Protein AF-A0A821LHI2-F1 (afdb_monomer)

Nearest PDB structures (foldseek):
  6ffy-assembly1_A-2  TM=6.795E-01  e=5.274E+00  Mus musculus
  1r8o-assembly1_B  TM=4.343E-01  e=2.800E+00  Copaifera langsdorffii
  4ux5-assembly1_B  TM=4.586E-01  e=7.239E+00  Pyricularia oryzae

Solvent-accessible surface area (backbone atoms only — not comparable to full-atom values): 8527 Å² total; per-residue (Å²): 130,84,76,78,74,56,63,66,61,50,52,55,49,55,51,34,60,50,36,59,74,39,23,75,84,64,43,34,79,63,57,70,77,48,78,80,67,49,30,38,84,44,80,46,76,60,86,93,46,80,45,42,31,39,37,34,63,60,71,50,75,39,69,37,52,76,53,98,91,41,74,42,58,65,57,52,53,51,43,59,76,35,94,79,33,52,49,52,62,71,48,28,65,77,76,81,75,71,90,85,70,91,73,82,77,75,87,74,81,83,80,89,85,84,90,85,90,84,89,82,89,82,90,81,88,80,86,87,130

Structure (mmCIF, N/CA/C/O backbone):
data_AF-A0A821LHI2-F1
#
_entry.id   AF-A0A821LHI2-F1
#
loop_
_atom_site.group_PDB
_atom_site.id
_atom_site.type_symbol
_atom_site.label_atom_id
_atom_site.label_alt_id
_atom_site.label_comp_id
_atom_site.label_asym_id
_atom_site.label_entity_id
_atom_site.label_seq_id
_atom_site.pdbx_PDB_ins_code
_atom_site.Cartn_x
_atom_site.Cartn_y
_atom_site.Cartn_z
_atom_site.occupancy
_atom_site.B_iso_or_equiv
_atom_site.auth_seq_id
_atom_site.auth_comp_id
_atom_site.auth_asym_id
_atom_site.auth_atom_id
_atom_site.pdbx_PDB_model_num
ATOM 1 N N . VAL A 1 1 ? 26.718 -10.146 -12.045 1.00 38.50 1 VAL A N 1
ATOM 2 C CA . VAL A 1 1 ? 25.308 -10.538 -12.254 1.00 38.50 1 VAL A CA 1
ATOM 3 C C . VAL A 1 1 ? 24.474 -9.554 -11.458 1.00 38.50 1 VAL A C 1
ATOM 5 O O . VAL A 1 1 ? 24.545 -9.586 -10.238 1.00 38.50 1 VAL A O 1
ATOM 8 N N . MET A 1 2 ? 23.858 -8.563 -12.112 1.00 36.69 2 MET A N 1
ATOM 9 C CA . MET A 1 2 ? 22.946 -7.661 -11.402 1.00 36.69 2 MET A CA 1
ATOM 10 C C . MET A 1 2 ? 21.748 -8.506 -10.978 1.00 36.69 2 MET A C 1
ATOM 12 O O . MET A 1 2 ? 21.103 -9.089 -11.842 1.00 36.69 2 MET A O 1
ATOM 16 N N . ASN A 1 3 ? 21.499 -8.621 -9.673 1.00 44.19 3 ASN A N 1
ATOM 17 C CA . ASN A 1 3 ? 20.237 -9.161 -9.184 1.00 44.19 3 ASN A CA 1
ATOM 18 C C . ASN A 1 3 ? 19.130 -8.291 -9.778 1.00 44.19 3 ASN A C 1
ATOM 20 O O . ASN A 1 3 ? 19.029 -7.115 -9.421 1.00 44.19 3 ASN A O 1
ATOM 24 N N . GLU A 1 4 ? 18.326 -8.849 -10.680 1.00 58.28 4 GLU A N 1
ATOM 25 C CA . GLU A 1 4 ? 17.016 -8.282 -10.968 1.00 58.28 4 GLU A CA 1
ATOM 26 C C . GLU A 1 4 ? 16.295 -8.188 -9.626 1.00 58.28 4 GLU A C 1
ATOM 28 O O . GLU A 1 4 ? 16.042 -9.191 -8.955 1.00 58.28 4 GLU A O 1
ATOM 33 N N . ILE A 1 5 ? 16.069 -6.961 -9.160 1.00 65.38 5 ILE A N 1
ATOM 34 C CA . ILE A 1 5 ? 15.273 -6.744 -7.963 1.00 65.38 5 ILE A CA 1
ATOM 35 C C . ILE A 1 5 ? 13.873 -7.199 -8.349 1.00 65.38 5 ILE A C 1
ATOM 37 O O . ILE A 1 5 ? 13.217 -6.532 -9.145 1.00 65.38 5 ILE A O 1
ATOM 41 N N . ASN A 1 6 ? 13.419 -8.322 -7.790 1.00 86.44 6 ASN A N 1
ATOM 42 C CA . ASN A 1 6 ? 12.023 -8.708 -7.894 1.00 86.44 6 ASN A CA 1
ATOM 43 C C . ASN A 1 6 ? 11.191 -7.598 -7.235 1.00 86.44 6 ASN A C 1
ATOM 45 O O . ASN A 1 6 ? 11.130 -7.483 -6.008 1.00 86.44 6 ASN A O 1
ATOM 49 N N . HIS A 1 7 ? 10.629 -6.711 -8.060 1.00 86.38 7 HIS A N 1
ATOM 50 C CA . HIS A 1 7 ? 9.921 -5.521 -7.602 1.00 86.38 7 HIS A CA 1
ATOM 51 C C . HIS A 1 7 ? 8.732 -5.882 -6.712 1.00 86.38 7 HIS A C 1
ATOM 53 O O . HIS A 1 7 ? 8.410 -5.129 -5.794 1.00 86.38 7 HIS A O 1
ATOM 59 N N . HIS A 1 8 ? 8.112 -7.036 -6.958 1.00 90.12 8 HIS A N 1
ATOM 60 C CA . HIS A 1 8 ? 7.008 -7.551 -6.158 1.00 90.12 8 HIS A CA 1
ATOM 61 C C . HIS A 1 8 ? 7.463 -7.863 -4.724 1.00 90.12 8 HIS A C 1
ATOM 63 O O . HIS A 1 8 ? 6.966 -7.241 -3.782 1.00 90.12 8 HIS A O 1
ATOM 69 N N . ASP A 1 9 ? 8.503 -8.689 -4.568 1.00 90.06 9 ASP A N 1
ATOM 70 C CA . ASP A 1 9 ? 9.087 -9.030 -3.260 1.00 90.06 9 ASP A CA 1
ATOM 71 C C . ASP A 1 9 ? 9.605 -7.794 -2.521 1.00 90.06 9 ASP A C 1
ATOM 73 O O . ASP A 1 9 ? 9.424 -7.652 -1.309 1.00 90.06 9 ASP A O 1
ATOM 77 N N . PHE A 1 10 ? 10.238 -6.871 -3.252 1.00 89.81 10 PHE A N 1
ATOM 78 C CA . PHE A 1 10 ? 10.710 -5.611 -2.688 1.00 89.81 10 PHE A CA 1
ATOM 79 C C . PHE A 1 10 ? 9.555 -4.812 -2.075 1.00 89.81 10 PHE A C 1
ATOM 81 O O . PHE A 1 10 ? 9.657 -4.377 -0.929 1.00 89.81 10 PHE A O 1
ATOM 88 N N . ILE A 1 11 ? 8.446 -4.655 -2.807 1.00 91.56 11 ILE A N 1
ATOM 89 C CA . ILE A 1 11 ? 7.269 -3.935 -2.318 1.00 91.56 11 ILE A CA 1
ATOM 90 C C . ILE A 1 11 ? 6.704 -4.622 -1.070 1.00 91.56 11 ILE A C 1
ATOM 92 O O . ILE A 1 11 ? 6.498 -3.945 -0.064 1.00 91.56 11 ILE A O 1
ATOM 96 N N . ILE A 1 12 ? 6.495 -5.944 -1.097 1.00 92.19 12 ILE A N 1
ATOM 97 C CA . ILE A 1 12 ? 5.940 -6.691 0.046 1.00 92.19 12 ILE A CA 1
ATOM 98 C C . ILE A 1 12 ? 6.817 -6.536 1.285 1.00 92.19 12 ILE A C 1
ATOM 100 O O . ILE A 1 12 ? 6.312 -6.228 2.370 1.00 92.19 12 ILE A O 1
ATOM 104 N N . ARG A 1 13 ? 8.130 -6.731 1.132 1.00 92.19 13 ARG A N 1
ATOM 105 C CA . ARG A 1 13 ? 9.077 -6.632 2.240 1.00 92.19 13 ARG A CA 1
ATOM 106 C C . ARG A 1 13 ? 9.068 -5.229 2.835 1.00 92.19 13 ARG A C 1
ATOM 108 O O . ARG A 1 13 ? 8.887 -5.077 4.037 1.00 92.19 13 ARG A O 1
ATOM 115 N N . THR A 1 14 ? 9.200 -4.198 2.003 1.00 91.81 14 THR A N 1
ATOM 116 C CA . THR A 1 14 ? 9.262 -2.813 2.485 1.00 91.81 14 THR A CA 1
ATOM 117 C C . THR A 1 14 ? 7.940 -2.356 3.116 1.00 91.81 14 THR A C 1
ATOM 119 O O . THR A 1 14 ? 7.967 -1.606 4.091 1.00 91.81 14 THR A O 1
ATOM 122 N N . LEU A 1 15 ? 6.788 -2.836 2.629 1.00 91.75 15 LEU A N 1
ATOM 123 C CA . LEU A 1 15 ? 5.491 -2.592 3.269 1.00 91.75 15 LEU A CA 1
ATOM 124 C C . LEU A 1 15 ? 5.427 -3.187 4.677 1.00 91.75 15 LEU A C 1
ATOM 126 O O . LEU A 1 15 ? 5.042 -2.484 5.611 1.00 91.75 15 LEU A O 1
ATOM 130 N N . ASN A 1 16 ? 5.801 -4.459 4.833 1.00 91.00 16 ASN A N 1
ATOM 131 C CA . ASN A 1 16 ? 5.740 -5.139 6.125 1.00 91.00 16 ASN A CA 1
ATOM 132 C C . ASN A 1 16 ? 6.765 -4.575 7.116 1.00 91.00 16 ASN A C 1
ATOM 134 O O . ASN A 1 16 ? 6.390 -4.264 8.241 1.00 91.00 16 ASN A O 1
ATOM 138 N N . GLU A 1 17 ? 8.001 -4.299 6.687 1.00 92.44 17 GLU A N 1
ATOM 139 C CA . GLU A 1 17 ? 9.005 -3.617 7.521 1.00 92.44 17 GLU A CA 1
ATOM 140 C C . GLU A 1 17 ? 8.515 -2.252 8.023 1.00 92.44 17 GLU A C 1
ATOM 142 O O . GLU A 1 17 ? 8.790 -1.844 9.154 1.00 92.44 17 GLU A O 1
ATOM 147 N N . TRP A 1 18 ? 7.811 -1.498 7.173 1.00 91.62 18 TRP A N 1
ATOM 148 C CA . TRP A 1 18 ? 7.223 -0.231 7.584 1.00 91.62 18 TRP A CA 1
ATOM 149 C C . TRP A 1 18 ? 6.091 -0.448 8.588 1.00 91.62 18 TRP A C 1
ATOM 151 O O . TRP A 1 18 ? 6.003 0.273 9.582 1.00 91.62 18 TRP A O 1
ATOM 161 N N . PHE A 1 19 ? 5.239 -1.440 8.347 1.00 88.38 19 PHE A N 1
ATOM 162 C CA . PHE A 1 19 ? 4.081 -1.724 9.180 1.00 88.38 19 PHE A CA 1
ATOM 163 C C . PHE A 1 19 ? 4.476 -2.220 10.578 1.00 88.38 19 PHE A C 1
ATOM 165 O O . PHE A 1 19 ? 3.968 -1.693 11.566 1.00 88.38 19 PHE A O 1
ATOM 172 N N . GLU A 1 20 ? 5.469 -3.103 10.686 1.00 89.69 20 GLU A N 1
ATOM 173 C CA . GLU A 1 20 ? 6.057 -3.551 11.958 1.00 89.69 20 GLU A CA 1
ATOM 174 C C . GLU A 1 20 ? 6.627 -2.400 12.797 1.00 89.69 20 GLU A C 1
ATOM 176 O O . GLU A 1 20 ? 6.612 -2.450 14.024 1.00 89.69 20 GLU A O 1
ATOM 181 N N . LYS A 1 21 ? 7.100 -1.327 12.157 1.00 90.50 21 LYS A N 1
ATOM 182 C CA . LYS A 1 21 ? 7.606 -0.138 12.862 1.00 90.50 21 LYS A CA 1
ATOM 183 C C . LYS A 1 21 ? 6.500 0.808 13.327 1.00 90.50 21 LYS A C 1
ATOM 185 O O . LYS A 1 21 ? 6.734 1.596 14.234 1.00 90.50 21 LYS A O 1
ATOM 190 N N . HIS A 1 22 ? 5.316 0.754 12.714 1.00 88.81 22 HIS A N 1
ATOM 191 C CA . HIS A 1 22 ? 4.254 1.748 12.918 1.00 88.81 22 HIS A CA 1
ATOM 192 C C . HIS A 1 22 ? 2.925 1.159 13.421 1.00 88.81 22 HIS A C 1
ATOM 194 O O . HIS A 1 22 ? 1.980 1.917 13.632 1.00 88.81 22 HIS A O 1
ATOM 200 N N . TYR A 1 23 ? 2.802 -0.157 13.635 1.00 86.00 23 TYR A N 1
ATOM 201 C CA . TYR A 1 23 ? 1.531 -0.783 14.041 1.00 86.00 23 TYR A CA 1
ATOM 202 C C . TYR A 1 23 ? 0.968 -0.213 15.354 1.00 86.00 23 TYR A C 1
ATOM 204 O O . TYR A 1 23 ? -0.246 -0.032 15.465 1.00 86.00 23 TYR A O 1
ATOM 212 N N . MET A 1 24 ? 1.843 0.146 16.302 1.00 85.44 24 MET A N 1
ATOM 213 C CA . MET A 1 24 ? 1.471 0.805 17.559 1.00 85.44 24 MET A CA 1
ATOM 214 C C . MET A 1 24 ? 0.887 2.203 17.316 1.00 85.44 24 MET A C 1
ATOM 216 O O . MET A 1 24 ? -0.187 2.517 17.820 1.00 85.44 24 MET A O 1
ATOM 220 N N . GLU A 1 25 ? 1.535 3.024 16.481 1.00 86.81 25 GLU A N 1
ATOM 221 C CA . GLU A 1 25 ? 1.031 4.358 16.108 1.00 86.81 25 GLU A CA 1
ATOM 222 C C . GLU A 1 25 ? -0.309 4.282 15.366 1.00 86.81 25 GLU A C 1
ATOM 224 O O . GLU A 1 25 ? -1.163 5.162 15.481 1.00 86.81 25 GLU A O 1
ATOM 229 N N . LEU A 1 26 ? -0.497 3.219 14.585 1.00 82.94 26 LEU A N 1
ATOM 230 C CA . LEU A 1 26 ? -1.729 2.967 13.850 1.00 82.94 26 LEU A CA 1
ATOM 231 C C . LEU A 1 26 ? -2.827 2.333 14.724 1.00 82.94 26 LEU A C 1
ATOM 233 O O . LEU A 1 26 ? -3.978 2.283 14.280 1.00 82.94 26 LEU A O 1
ATOM 237 N N . ASN A 1 27 ? -2.499 1.915 15.953 1.00 83.94 27 ASN A N 1
ATOM 238 C CA . ASN A 1 27 ? -3.355 1.192 16.897 1.00 83.94 27 ASN A CA 1
ATOM 239 C C . ASN A 1 27 ? -3.981 -0.077 16.288 1.00 83.94 27 ASN A C 1
ATOM 241 O O . ASN A 1 27 ? -5.200 -0.257 16.319 1.00 83.94 27 ASN A O 1
ATOM 245 N N . ILE A 1 28 ? -3.159 -0.924 15.665 1.00 82.88 28 ILE A N 1
ATOM 246 C CA . ILE A 1 28 ? -3.586 -2.144 14.965 1.00 82.88 28 ILE A CA 1
ATOM 247 C C . ILE A 1 28 ? -3.136 -3.390 15.740 1.00 82.88 28 ILE A C 1
ATOM 249 O O . ILE A 1 28 ? -2.034 -3.423 16.276 1.00 82.88 28 ILE A O 1
ATOM 253 N N . ARG A 1 29 ? -3.983 -4.431 15.770 1.00 76.50 29 ARG A N 1
ATOM 254 C CA . ARG A 1 29 ? -3.702 -5.720 16.441 1.00 76.50 29 ARG A CA 1
ATOM 255 C C . ARG A 1 29 ? -2.630 -6.565 15.749 1.00 76.50 29 ARG A C 1
ATOM 257 O O . ARG A 1 29 ? -1.847 -7.218 16.426 1.00 76.50 29 ARG A O 1
ATOM 264 N N . ASN A 1 30 ? -2.617 -6.571 14.418 1.00 75.56 30 ASN A N 1
ATOM 265 C CA . ASN A 1 30 ? -1.728 -7.422 13.627 1.00 75.56 30 ASN A CA 1
ATOM 266 C C . ASN A 1 30 ? -0.545 -6.612 13.099 1.00 75.56 30 ASN A C 1
ATOM 268 O O . ASN A 1 30 ? -0.724 -5.504 12.603 1.00 75.56 30 ASN A O 1
ATOM 272 N N . THR A 1 31 ? 0.647 -7.196 13.154 1.00 75.81 31 THR A N 1
ATOM 273 C CA . THR A 1 31 ? 1.899 -6.564 12.714 1.00 75.81 31 THR A CA 1
ATOM 274 C C . THR A 1 31 ? 2.221 -6.808 11.243 1.00 75.81 31 THR A C 1
ATOM 276 O O . THR A 1 31 ? 3.222 -6.291 10.758 1.00 75.81 31 THR A O 1
ATOM 279 N N . SER A 1 32 ? 1.382 -7.558 10.523 1.00 83.50 32 SER A N 1
ATOM 280 C CA . SER A 1 32 ? 1.595 -7.907 9.119 1.00 83.50 32 SER A CA 1
ATOM 281 C C . SER A 1 32 ? 0.409 -7.538 8.228 1.00 83.50 32 SER A C 1
ATOM 283 O O . SER A 1 32 ? -0.759 -7.507 8.648 1.00 83.50 32 SER A O 1
ATOM 285 N N . LEU A 1 33 ? 0.740 -7.244 6.972 1.00 88.50 33 LEU A N 1
ATOM 286 C CA . LEU A 1 33 ? -0.203 -7.077 5.876 1.00 88.50 33 LEU A CA 1
ATOM 287 C C . LEU A 1 33 ? -0.109 -8.289 4.947 1.00 88.50 33 LEU A C 1
ATOM 289 O O . LEU A 1 33 ? 0.988 -8.695 4.563 1.00 88.50 33 LEU A O 1
ATOM 293 N N . ILE A 1 34 ? -1.259 -8.826 4.553 1.00 90.50 34 ILE A N 1
ATOM 294 C CA . ILE A 1 34 ? -1.363 -10.015 3.707 1.00 90.50 34 ILE A CA 1
ATOM 295 C C . ILE A 1 34 ? -1.774 -9.590 2.295 1.00 90.50 34 ILE A C 1
ATOM 297 O O . ILE A 1 34 ? -2.795 -8.922 2.098 1.00 90.50 34 ILE A O 1
ATOM 301 N N . GLU A 1 35 ? -0.979 -9.968 1.293 1.00 92.62 35 GLU A N 1
ATOM 302 C CA . GLU A 1 35 ? -1.343 -9.737 -0.105 1.00 92.62 35 GLU A CA 1
ATOM 303 C C . GLU A 1 35 ? -2.565 -10.590 -0.495 1.00 92.62 35 GLU A C 1
ATOM 305 O O . GLU A 1 35 ? -2.691 -11.742 -0.095 1.00 92.62 35 GLU A O 1
ATOM 310 N N . ASN A 1 36 ? -3.457 -10.025 -1.309 1.00 92.12 36 ASN A N 1
ATOM 311 C CA . ASN A 1 36 ? -4.779 -10.518 -1.709 1.00 92.12 36 ASN A CA 1
ATOM 312 C C . ASN A 1 36 ? -5.874 -10.425 -0.633 1.00 92.12 36 ASN A C 1
ATOM 314 O O . ASN A 1 36 ? -7.049 -10.523 -0.981 1.00 92.12 36 ASN A O 1
ATOM 318 N N . GLU A 1 37 ? -5.525 -10.131 0.620 1.00 91.19 37 GLU A N 1
ATOM 319 C CA . GLU A 1 37 ? -6.495 -9.827 1.682 1.00 91.19 37 GLU A CA 1
ATOM 320 C C . GLU A 1 37 ? -6.546 -8.325 1.991 1.00 91.19 37 GLU A C 1
ATOM 322 O O . GLU A 1 37 ? -7.596 -7.684 1.902 1.00 91.19 37 GLU A O 1
ATOM 327 N N . ASP A 1 38 ? -5.394 -7.738 2.322 1.00 91.25 38 ASP A N 1
ATOM 328 C CA . ASP A 1 38 ? -5.274 -6.333 2.712 1.00 91.25 38 ASP A CA 1
ATOM 329 C C . ASP A 1 38 ? -4.983 -5.423 1.526 1.00 91.25 38 ASP A C 1
ATOM 331 O O . ASP A 1 38 ? -5.435 -4.273 1.478 1.00 91.25 38 ASP A O 1
ATOM 335 N N . PHE A 1 39 ? -4.201 -5.927 0.577 1.00 93.75 39 PHE A N 1
ATOM 336 C CA . PHE A 1 39 ? -3.782 -5.196 -0.604 1.00 93.75 39 PHE A CA 1
ATOM 337 C C . PHE A 1 39 ? -3.430 -6.144 -1.750 1.00 93.75 39 PHE A C 1
ATOM 339 O O . PHE A 1 39 ? -3.171 -7.318 -1.528 1.00 93.75 39 PHE A O 1
ATOM 346 N N . LYS A 1 40 ? -3.381 -5.634 -2.978 1.00 95.50 40 LYS A N 1
ATOM 347 C CA . LYS A 1 40 ? -2.893 -6.361 -4.154 1.00 95.50 40 LYS A CA 1
ATOM 348 C C . LYS A 1 40 ? -1.919 -5.492 -4.935 1.00 95.50 40 LYS A C 1
ATOM 350 O O . LYS A 1 40 ? -2.226 -4.326 -5.191 1.00 95.50 40 LYS A O 1
ATOM 355 N N . ILE A 1 41 ? -0.774 -6.043 -5.324 1.00 94.81 41 ILE A N 1
ATOM 356 C CA . ILE A 1 41 ? 0.194 -5.348 -6.176 1.00 94.81 41 ILE A CA 1
ATOM 357 C C . ILE A 1 41 ? -0.169 -5.613 -7.638 1.00 94.81 41 ILE A C 1
ATOM 359 O O . ILE A 1 41 ? -0.476 -6.738 -8.026 1.00 94.81 41 ILE A O 1
ATOM 363 N N . LEU A 1 42 ? -0.162 -4.566 -8.456 1.00 93.81 42 LEU A N 1
ATOM 364 C CA . LEU A 1 42 ? -0.418 -4.654 -9.888 1.00 93.81 42 LEU A CA 1
ATOM 365 C C . LEU A 1 42 ? 0.707 -3.948 -10.635 1.00 93.81 42 LEU A C 1
ATOM 367 O O . LEU A 1 42 ? 0.921 -2.750 -10.431 1.00 93.81 42 LEU A O 1
ATOM 371 N N . PHE A 1 43 ? 1.370 -4.683 -11.522 1.00 91.00 43 PHE A N 1
ATOM 372 C CA . PHE A 1 43 ? 2.309 -4.138 -12.496 1.00 91.00 43 PHE A CA 1
ATOM 373 C C . PHE A 1 43 ? 1.588 -3.924 -13.823 1.00 91.00 43 PHE A C 1
ATOM 375 O O . PHE A 1 43 ? 0.840 -4.787 -14.283 1.00 91.00 43 PHE A O 1
ATOM 382 N N . ILE A 1 44 ? 1.785 -2.752 -14.411 1.00 87.50 44 ILE A N 1
ATOM 383 C CA . ILE A 1 44 ? 1.226 -2.359 -15.698 1.00 87.50 44 ILE A CA 1
ATOM 384 C C . ILE A 1 44 ? 2.410 -2.032 -16.598 1.00 87.50 44 ILE A C 1
ATOM 386 O O . ILE A 1 44 ? 3.178 -1.111 -16.321 1.00 87.50 44 ILE A O 1
ATOM 390 N N . THR A 1 45 ? 2.561 -2.792 -17.674 1.00 84.25 45 THR A N 1
ATOM 391 C CA . THR A 1 45 ? 3.590 -2.572 -18.688 1.00 84.25 45 THR A CA 1
ATOM 392 C C . THR A 1 45 ? 2.946 -1.964 -19.928 1.00 84.25 45 THR A C 1
ATOM 394 O O . THR A 1 45 ? 2.170 -2.607 -20.627 1.00 84.25 45 THR A O 1
ATOM 397 N N . ASN A 1 46 ? 3.268 -0.699 -20.200 1.00 82.25 46 ASN A N 1
ATOM 398 C CA . ASN A 1 46 ? 2.813 0.023 -21.386 1.00 82.25 46 ASN A CA 1
ATOM 399 C C . ASN A 1 46 ? 4.030 0.351 -22.258 1.00 82.25 46 ASN A C 1
ATOM 401 O O . ASN A 1 46 ? 4.648 1.411 -22.132 1.00 82.25 46 ASN A O 1
ATOM 405 N N . GLY A 1 47 ? 4.398 -0.590 -23.132 1.00 83.75 47 GLY A N 1
ATOM 406 C CA . GLY A 1 47 ? 5.581 -0.469 -23.985 1.00 83.75 47 GLY A CA 1
ATOM 407 C C . GLY A 1 47 ? 6.873 -0.491 -23.165 1.00 83.75 47 GLY A C 1
ATOM 408 O O . GLY A 1 47 ? 7.174 -1.487 -22.516 1.00 83.75 47 GLY A O 1
ATOM 409 N N . SER A 1 48 ? 7.635 0.606 -23.196 1.00 79.25 48 SER A N 1
ATOM 410 C CA . SER A 1 48 ? 8.874 0.782 -22.421 1.00 79.25 48 SER A CA 1
ATOM 411 C C . SER A 1 48 ? 8.654 1.309 -20.997 1.00 79.25 48 SER A C 1
ATOM 413 O O . SER A 1 48 ? 9.597 1.339 -20.203 1.00 79.25 48 SER A O 1
ATOM 415 N N . SER A 1 49 ? 7.431 1.726 -20.664 1.00 80.31 49 SER A N 1
ATOM 416 C CA . SER A 1 49 ? 7.088 2.246 -19.343 1.00 80.31 49 SER A CA 1
ATOM 417 C C . SER A 1 49 ? 6.527 1.139 -18.459 1.00 80.31 49 SER A C 1
ATOM 419 O O . SER A 1 49 ? 5.558 0.467 -18.812 1.00 80.31 49 SER A O 1
ATOM 421 N N . GLU A 1 50 ? 7.123 0.988 -17.282 1.00 85.12 50 GLU A N 1
ATOM 422 C CA . GLU A 1 50 ? 6.634 0.105 -16.228 1.00 85.12 50 GLU A CA 1
ATOM 423 C C . GLU A 1 50 ? 6.039 0.950 -15.101 1.00 85.12 50 GLU A C 1
ATOM 425 O O . GLU A 1 50 ? 6.725 1.775 -14.487 1.00 85.12 50 GLU A O 1
ATOM 430 N N . GLU A 1 51 ? 4.763 0.722 -14.821 1.00 89.44 51 GLU A N 1
ATOM 431 C CA . GLU A 1 51 ? 4.034 1.322 -13.716 1.00 89.44 51 GLU A CA 1
ATOM 432 C C . GLU A 1 51 ? 3.666 0.250 -12.691 1.00 89.44 51 GLU A C 1
ATOM 434 O O . GLU A 1 51 ? 3.367 -0.891 -13.036 1.00 89.44 51 GLU A O 1
ATOM 439 N N . ALA A 1 52 ? 3.627 0.631 -11.417 1.00 92.25 52 ALA A N 1
ATOM 440 C CA . ALA A 1 52 ? 3.110 -0.222 -10.358 1.00 92.25 52 ALA A CA 1
ATOM 441 C C . ALA A 1 52 ? 2.054 0.530 -9.555 1.00 92.25 52 ALA A C 1
ATOM 443 O O . ALA A 1 52 ? 2.157 1.737 -9.314 1.00 92.25 52 ALA A O 1
ATOM 444 N N . CYS A 1 53 ? 1.032 -0.186 -9.108 1.00 94.25 53 CYS A N 1
ATOM 445 C CA . CYS A 1 53 ? 0.062 0.341 -8.166 1.00 94.25 53 CYS A CA 1
ATOM 446 C C . CYS A 1 53 ? -0.307 -0.705 -7.120 1.00 94.25 53 CYS A C 1
ATOM 448 O O . CYS A 1 53 ? -0.227 -1.909 -7.357 1.00 94.25 53 CYS A O 1
ATOM 450 N N . ILE A 1 54 ? -0.719 -0.220 -5.955 1.00 95.62 54 ILE A N 1
ATOM 451 C CA . ILE A 1 54 ? -1.250 -1.046 -4.880 1.00 95.62 54 ILE A CA 1
ATOM 452 C C . ILE A 1 54 ? -2.748 -0.787 -4.799 1.00 95.62 54 ILE A C 1
ATOM 454 O O . ILE A 1 54 ? -3.188 0.347 -4.591 1.00 95.62 54 ILE A O 1
ATOM 458 N N . LEU A 1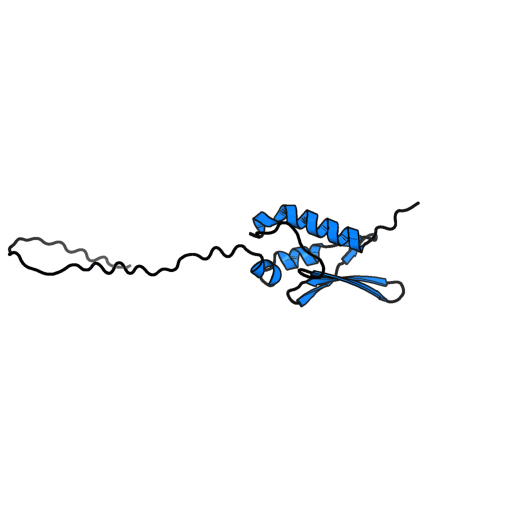 55 ? -3.534 -1.843 -4.965 1.00 96.00 55 LEU A N 1
ATOM 459 C CA . LEU A 1 55 ? -4.961 -1.834 -4.698 1.00 96.00 55 LEU A CA 1
ATOM 460 C C . LEU A 1 55 ? -5.177 -2.185 -3.229 1.00 96.00 55 LEU A C 1
ATOM 462 O O . LEU A 1 55 ? -4.995 -3.328 -2.833 1.00 96.00 55 LEU A O 1
ATOM 466 N N . CYS A 1 56 ? -5.564 -1.207 -2.420 1.00 94.56 56 CYS A N 1
ATOM 467 C CA . CYS A 1 56 ? -5.938 -1.435 -1.029 1.00 94.56 56 CYS A CA 1
ATOM 468 C C . CYS A 1 56 ? -7.301 -2.140 -0.956 1.00 94.56 56 CYS A C 1
ATOM 470 O O . CYS A 1 56 ? -8.187 -1.859 -1.768 1.00 94.56 56 CYS A O 1
ATOM 472 N N . SER A 1 57 ? -7.540 -2.970 0.060 1.00 93.25 57 SER A N 1
ATOM 473 C CA . SER A 1 57 ? -8.848 -3.609 0.283 1.00 93.25 57 SER A CA 1
ATOM 474 C C . SER A 1 57 ? -9.978 -2.607 0.564 1.00 93.25 57 SER A C 1
ATOM 476 O O . SER A 1 57 ? -11.158 -2.924 0.405 1.00 93.25 57 SER A O 1
ATOM 478 N N . CYS A 1 58 ? -9.645 -1.346 0.873 1.00 93.00 58 CYS A N 1
ATOM 479 C CA . CYS A 1 58 ? -10.607 -0.238 0.878 1.00 93.00 58 CYS A CA 1
ATOM 480 C C . CYS A 1 58 ? -11.038 0.242 -0.524 1.00 93.00 58 CYS A C 1
ATOM 482 O O . CYS A 1 58 ? -11.764 1.229 -0.626 1.00 93.00 58 CYS A O 1
ATOM 484 N N . ARG A 1 59 ? -10.607 -0.446 -1.591 1.00 92.75 59 ARG A N 1
ATOM 485 C CA . ARG A 1 59 ? -10.814 -0.134 -3.019 1.00 92.75 59 ARG A CA 1
ATOM 486 C C . ARG A 1 59 ? -10.024 1.065 -3.549 1.00 92.75 59 ARG A C 1
ATOM 488 O O . ARG A 1 59 ? -10.165 1.413 -4.718 1.00 92.75 59 ARG A O 1
ATOM 495 N N . ALA A 1 60 ? -9.165 1.682 -2.736 1.00 93.94 60 ALA A N 1
ATOM 496 C CA . ALA A 1 60 ? -8.271 2.731 -3.212 1.00 93.94 60 ALA A CA 1
ATOM 497 C C . ALA A 1 60 ? -7.147 2.136 -4.070 1.00 93.94 60 ALA A C 1
AT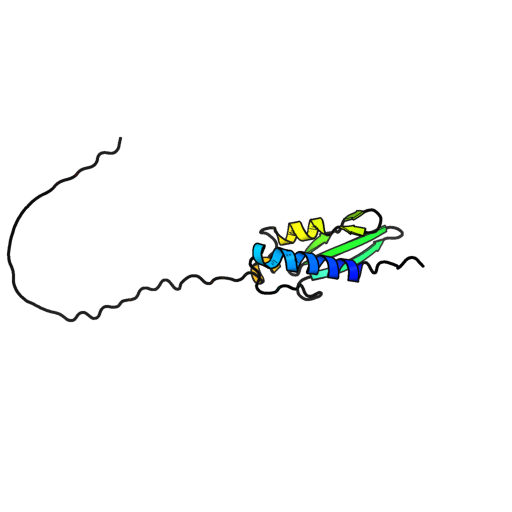OM 499 O O . ALA A 1 60 ? -6.414 1.255 -3.620 1.00 93.94 60 ALA A O 1
ATOM 500 N N . LYS A 1 61 ? -6.987 2.656 -5.288 1.00 95.38 61 LYS A N 1
ATOM 501 C CA . LYS A 1 61 ? -5.854 2.355 -6.166 1.00 95.38 61 LYS A CA 1
ATOM 502 C C . LYS A 1 61 ? -4.781 3.424 -5.975 1.00 95.38 61 LYS A C 1
ATOM 504 O O . LYS A 1 61 ? -5.010 4.591 -6.282 1.00 95.38 61 LYS A O 1
ATOM 509 N N . VAL A 1 62 ? -3.620 3.034 -5.460 1.00 95.00 62 VAL A N 1
ATOM 510 C CA . VAL A 1 62 ? -2.515 3.952 -5.165 1.00 95.00 62 VAL A CA 1
ATOM 511 C C . VAL A 1 62 ? -1.364 3.695 -6.125 1.00 95.00 62 VAL A C 1
ATOM 513 O O . VAL A 1 62 ? -0.737 2.640 -6.081 1.00 95.00 62 VAL A O 1
ATOM 516 N N . HIS A 1 63 ? -1.077 4.666 -6.990 1.00 94.19 63 HIS A N 1
ATOM 517 C CA . HIS A 1 63 ? 0.037 4.587 -7.932 1.00 94.19 63 HIS A CA 1
ATOM 518 C C . HIS A 1 63 ? 1.377 4.818 -7.223 1.00 94.19 63 HIS A C 1
ATOM 520 O O . HIS A 1 63 ? 1.527 5.748 -6.418 1.00 94.19 63 HIS A O 1
ATOM 526 N N . LEU A 1 64 ? 2.348 3.960 -7.529 1.00 92.81 64 LEU A N 1
ATOM 527 C CA . LEU A 1 64 ? 3.708 4.045 -7.018 1.00 92.81 64 LEU A CA 1
ATOM 528 C C . LEU A 1 64 ? 4.561 4.876 -7.972 1.00 92.81 64 LEU A C 1
ATOM 530 O O . LEU A 1 64 ? 4.515 4.707 -9.188 1.00 92.81 64 LEU A O 1
ATOM 534 N N . THR A 1 65 ? 5.361 5.779 -7.416 1.00 88.56 65 THR A N 1
ATOM 535 C CA . THR A 1 65 ? 6.281 6.601 -8.206 1.00 88.56 65 THR A CA 1
ATOM 536 C C . THR A 1 65 ? 7.592 5.848 -8.395 1.00 88.56 65 THR A C 1
ATOM 538 O O . THR A 1 65 ? 8.205 5.449 -7.407 1.00 88.56 65 THR A O 1
ATOM 541 N N . LYS A 1 66 ? 8.048 5.663 -9.638 1.00 86.56 66 LYS A N 1
ATOM 542 C CA . LYS A 1 66 ? 9.339 5.024 -9.934 1.00 86.56 66 LYS A CA 1
ATOM 543 C C . LYS A 1 66 ? 10.466 6.063 -9.891 1.00 86.56 66 LYS A C 1
ATOM 545 O O . LYS A 1 66 ? 10.394 7.082 -10.571 1.00 86.56 66 LYS A O 1
ATOM 550 N N . PHE A 1 67 ? 11.515 5.813 -9.108 1.00 82.75 67 PHE A N 1
ATOM 551 C CA . PHE A 1 67 ? 12.706 6.663 -9.022 1.00 82.75 67 PHE A CA 1
ATOM 552 C C . PHE A 1 67 ? 13.976 5.814 -9.063 1.00 82.75 67 PHE A C 1
ATOM 554 O O . PHE A 1 67 ? 14.131 4.901 -8.256 1.00 82.75 67 PHE A O 1
ATOM 561 N N . ARG A 1 68 ? 14.892 6.112 -10.000 1.00 80.25 68 ARG A N 1
ATOM 562 C CA . ARG A 1 68 ? 16.155 5.365 -10.202 1.00 80.25 68 ARG A CA 1
ATOM 563 C C . ARG A 1 68 ? 15.956 3.837 -10.166 1.00 80.25 68 ARG A C 1
ATOM 565 O O . ARG A 1 68 ? 16.692 3.127 -9.496 1.00 80.25 68 ARG A O 1
ATOM 572 N N . GLN A 1 69 ? 14.932 3.369 -10.885 1.00 80.56 69 GLN A N 1
ATOM 573 C CA . GLN A 1 69 ? 14.473 1.974 -10.976 1.00 80.56 69 GLN A CA 1
ATOM 574 C C . GLN A 1 69 ? 13.736 1.377 -9.764 1.00 80.56 69 GLN A C 1
ATOM 576 O O . GLN A 1 69 ? 13.227 0.274 -9.885 1.00 80.56 69 GLN A O 1
ATOM 581 N N . ASN A 1 70 ? 13.559 2.092 -8.650 1.00 82.38 70 ASN A N 1
ATOM 582 C CA . ASN A 1 70 ? 12.797 1.588 -7.500 1.00 82.38 70 ASN A CA 1
ATOM 583 C C . ASN A 1 70 ? 11.406 2.221 -7.401 1.00 82.38 70 ASN A C 1
ATOM 585 O O . ASN A 1 70 ? 11.239 3.415 -7.654 1.00 82.38 70 ASN A O 1
ATOM 589 N N . PHE A 1 71 ? 10.411 1.439 -6.980 1.00 88.19 71 PHE A N 1
ATOM 590 C CA . PHE A 1 71 ? 9.070 1.945 -6.685 1.00 88.19 71 PHE A CA 1
ATOM 591 C C . PHE A 1 71 ? 9.008 2.546 -5.276 1.00 88.19 71 PHE A C 1
ATOM 593 O O . PHE A 1 71 ? 9.313 1.890 -4.283 1.00 88.19 71 PHE A O 1
ATOM 600 N N . SER A 1 72 ? 8.592 3.808 -5.185 1.00 90.19 72 SER A N 1
ATOM 601 C CA . SER A 1 72 ? 8.380 4.511 -3.923 1.00 90.19 72 SER A CA 1
ATOM 602 C C . SER A 1 72 ? 6.993 4.228 -3.352 1.00 90.19 72 SER A C 1
ATOM 604 O O . SER A 1 72 ? 5.972 4.436 -4.012 1.00 90.19 72 SER A O 1
ATOM 606 N N . LEU A 1 73 ? 6.963 3.829 -2.079 1.00 92.50 73 LEU A N 1
ATOM 607 C CA . LEU A 1 73 ? 5.749 3.491 -1.330 1.00 92.50 73 LEU A CA 1
ATOM 608 C C . LEU A 1 73 ? 5.154 4.674 -0.553 1.00 92.50 73 LEU A C 1
ATOM 610 O O . LEU A 1 73 ? 4.134 4.524 0.120 1.00 92.50 73 LEU A O 1
ATOM 614 N N . SER A 1 74 ? 5.735 5.875 -0.663 1.00 91.62 74 SER A N 1
ATOM 615 C CA . SER A 1 74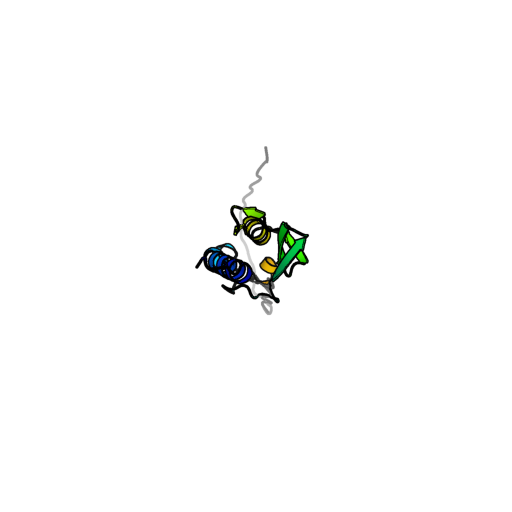 ? 5.312 7.053 0.111 1.00 91.62 74 SER A CA 1
ATOM 616 C C . SER A 1 74 ? 3.824 7.381 -0.047 1.00 91.62 74 SER A C 1
ATOM 618 O O . SER A 1 74 ? 3.169 7.763 0.924 1.00 91.62 74 SER A O 1
ATOM 620 N N . ASN A 1 75 ? 3.271 7.216 -1.252 1.00 91.44 75 ASN A N 1
ATOM 621 C CA . ASN A 1 75 ? 1.852 7.465 -1.516 1.00 91.44 75 ASN A CA 1
ATOM 622 C C . ASN A 1 75 ? 0.954 6.466 -0.777 1.00 91.44 75 ASN A C 1
ATOM 624 O O . ASN A 1 75 ? -0.083 6.850 -0.236 1.00 91.44 75 ASN A O 1
ATOM 628 N N . TYR A 1 76 ? 1.374 5.202 -0.700 1.00 93.06 76 TYR A N 1
ATOM 629 C CA . TYR A 1 76 ? 0.630 4.168 0.008 1.00 93.06 76 TYR A CA 1
ATOM 630 C C . TYR A 1 76 ? 0.686 4.373 1.526 1.00 93.06 76 TYR A C 1
ATOM 632 O O . TYR A 1 76 ? -0.345 4.304 2.192 1.00 93.06 76 TYR A O 1
ATOM 640 N N . TYR A 1 77 ? 1.837 4.771 2.074 1.00 93.31 77 TYR A N 1
ATOM 641 C CA . TYR A 1 77 ? 1.949 5.131 3.494 1.00 93.31 77 TYR A CA 1
ATOM 642 C C . TYR A 1 77 ? 1.063 6.320 3.874 1.00 93.31 77 TYR A C 1
ATOM 644 O O . TYR A 1 77 ? 0.387 6.292 4.904 1.00 93.31 77 TYR A O 1
ATOM 652 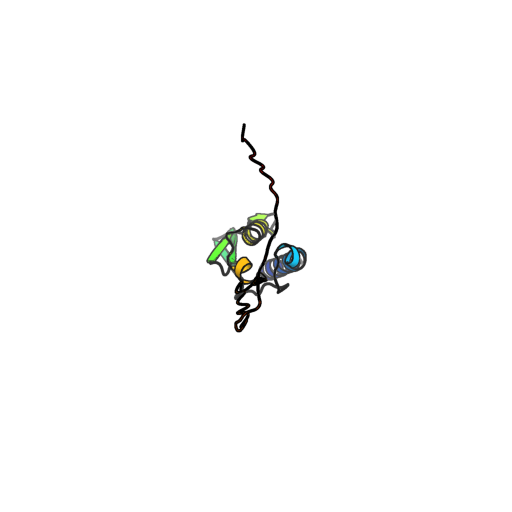N N . LYS A 1 78 ? 1.011 7.354 3.023 1.00 92.06 78 LY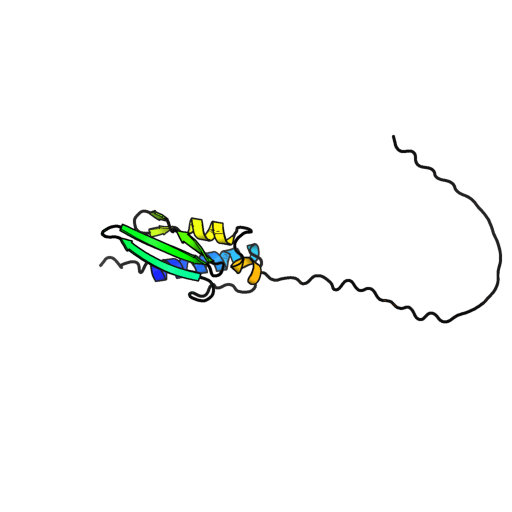S A N 1
ATOM 653 C CA . LYS A 1 78 ? 0.087 8.486 3.201 1.00 92.06 78 LYS A CA 1
ATOM 654 C C . LYS A 1 78 ? -1.367 8.020 3.190 1.00 92.06 78 LYS A C 1
ATOM 656 O O . LYS A 1 78 ? -2.144 8.447 4.040 1.00 92.06 78 LYS A O 1
ATOM 661 N N . HIS A 1 79 ? -1.724 7.127 2.267 1.00 93.06 79 HIS A N 1
ATOM 662 C CA . HIS A 1 79 ? -3.056 6.534 2.219 1.00 93.06 79 HIS A CA 1
ATOM 663 C C . HIS A 1 79 ? -3.393 5.792 3.523 1.00 93.06 79 HIS A C 1
ATOM 665 O O . HIS A 1 79 ? -4.433 6.076 4.117 1.00 93.06 79 HIS A O 1
ATOM 671 N N . MET A 1 80 ? -2.510 4.921 4.021 1.00 89.44 80 MET A N 1
ATOM 672 C CA . MET A 1 80 ? -2.727 4.164 5.263 1.00 89.44 80 MET A CA 1
ATOM 673 C C . MET A 1 80 ? -2.875 5.058 6.501 1.00 89.44 80 MET A C 1
ATOM 675 O O . MET A 1 80 ? -3.731 4.798 7.342 1.00 89.44 80 MET A O 1
ATOM 679 N N . LYS A 1 81 ? -2.080 6.130 6.602 1.00 89.50 81 LYS A N 1
ATOM 680 C CA . LYS A 1 81 ? -2.171 7.111 7.699 1.00 89.50 81 LYS A CA 1
ATOM 681 C C . LYS A 1 81 ? -3.410 8.009 7.606 1.00 89.50 81 LYS A C 1
ATOM 683 O O . LYS A 1 81 ? -3.781 8.659 8.582 1.00 89.50 81 LYS A O 1
ATOM 688 N N . SER A 1 82 ? -4.056 8.075 6.444 1.00 88.81 82 SER A N 1
ATOM 689 C CA . SER A 1 82 ? -5.217 8.936 6.241 1.00 88.81 82 SER A CA 1
ATOM 690 C C . SER A 1 82 ? -6.483 8.385 6.908 1.00 88.81 82 SER A C 1
ATOM 692 O O . SER A 1 82 ? -6.696 7.177 7.025 1.00 88.81 82 SER A O 1
ATOM 694 N N . LYS A 1 83 ? -7.413 9.286 7.245 1.00 79.75 83 LYS A N 1
ATOM 695 C CA . LYS A 1 83 ? -8.756 8.912 7.716 1.00 79.75 83 LYS A CA 1
ATOM 696 C C . LYS A 1 83 ? -9.623 8.261 6.626 1.00 79.75 83 LYS A C 1
ATOM 698 O O . LYS A 1 83 ? -10.729 7.830 6.946 1.00 79.75 83 LYS A O 1
ATOM 703 N N . SER A 1 84 ? -9.188 8.196 5.366 1.00 84.38 84 SER A N 1
ATOM 704 C CA . SER A 1 84 ? -9.969 7.598 4.273 1.00 84.38 84 SER A CA 1
ATOM 705 C C . SER A 1 84 ? -9.667 6.115 4.047 1.00 84.38 84 SER A C 1
ATOM 707 O O . SER A 1 84 ? -10.496 5.422 3.462 1.00 84.38 84 SER A O 1
ATOM 709 N N . CYS A 1 85 ? -8.556 5.581 4.569 1.00 90.19 85 CYS A N 1
ATOM 710 C CA . CYS A 1 85 ? -8.277 4.148 4.483 1.00 90.19 85 CYS A CA 1
ATOM 711 C C . CYS A 1 85 ? -9.156 3.352 5.460 1.00 90.19 85 CYS A C 1
ATOM 713 O O . CYS A 1 85 ? -8.913 3.309 6.667 1.00 90.19 85 CYS A O 1
ATOM 715 N N . THR A 1 86 ? -10.199 2.701 4.942 1.00 88.56 86 THR A N 1
ATOM 716 C CA . THR A 1 86 ? -11.111 1.884 5.761 1.00 88.56 86 THR A CA 1
ATOM 717 C C . THR A 1 86 ? -10.520 0.532 6.153 1.00 88.56 86 THR A C 1
ATOM 719 O O . THR A 1 86 ? -10.929 -0.011 7.174 1.00 88.56 86 THR A O 1
ATOM 722 N N . MET A 1 87 ? -9.528 0.017 5.419 1.00 88.75 87 MET A N 1
ATOM 723 C CA . MET A 1 87 ? -8.793 -1.201 5.791 1.00 88.75 87 MET A CA 1
ATOM 724 C C . MET A 1 87 ? -8.123 -1.025 7.157 1.00 88.75 87 MET A C 1
ATOM 726 O O . MET A 1 87 ? -8.356 -1.811 8.073 1.00 88.75 87 MET A O 1
ATOM 730 N N . ILE A 1 88 ? -7.406 0.088 7.338 1.00 86.25 88 ILE A N 1
ATOM 731 C CA . ILE A 1 88 ? -6.754 0.412 8.609 1.00 86.25 88 ILE A CA 1
ATOM 732 C C . ILE A 1 88 ? -7.781 0.612 9.718 1.00 86.25 88 ILE A C 1
ATOM 734 O O . ILE A 1 88 ? -7.585 0.108 10.815 1.00 86.25 88 ILE A O 1
ATOM 738 N N . LYS A 1 89 ? -8.920 1.261 9.438 1.00 83.50 89 LYS A N 1
ATOM 739 C CA . LYS A 1 89 ? -10.009 1.386 10.424 1.00 83.50 89 LYS A CA 1
ATOM 740 C C . LYS A 1 89 ? -10.547 0.035 10.891 1.00 83.50 89 LYS A C 1
ATOM 742 O O . LYS A 1 89 ? -10.805 -0.107 12.076 1.00 83.50 89 LYS A O 1
ATOM 747 N N . LYS A 1 90 ? -10.712 -0.933 9.985 1.00 83.94 90 LYS A N 1
ATOM 748 C CA . LYS A 1 90 ? -11.181 -2.285 10.328 1.00 83.94 90 LYS A CA 1
ATOM 749 C C . LYS A 1 90 ? -10.163 -3.054 11.168 1.00 83.94 90 LYS A C 1
ATOM 751 O O . LYS A 1 90 ? -10.556 -3.823 12.032 1.00 83.94 90 LYS A O 1
ATOM 756 N N . LYS A 1 91 ? -8.870 -2.843 10.909 1.00 83.38 91 LYS A N 1
ATOM 757 C CA . LYS A 1 91 ? -7.775 -3.483 11.648 1.00 83.38 91 LYS A CA 1
ATOM 758 C C . LYS A 1 91 ? -7.449 -2.806 12.983 1.00 83.38 91 LYS A C 1
ATOM 760 O O . LYS A 1 91 ? -6.730 -3.394 13.794 1.00 83.38 91 LYS A O 1
ATOM 765 N N . LYS A 1 92 ? -7.959 -1.592 13.223 1.00 83.06 92 LYS A N 1
ATOM 766 C CA . LYS A 1 92 ? -7.784 -0.911 14.505 1.00 83.06 92 LYS A CA 1
ATOM 767 C C . LYS A 1 92 ? -8.390 -1.722 15.636 1.00 83.06 92 LYS A C 1
ATOM 769 O O . LYS A 1 92 ? -9.444 -2.336 15.486 1.00 83.06 92 LYS A O 1
ATOM 774 N N . ILE A 1 93 ? -7.746 -1.652 16.792 1.00 73.69 93 ILE A N 1
ATOM 775 C CA . ILE A 1 93 ? -8.350 -2.105 18.036 1.00 73.69 93 ILE A CA 1
ATOM 776 C C . ILE A 1 93 ? -9.499 -1.145 18.325 1.00 73.69 93 ILE A C 1
ATOM 778 O O . ILE A 1 93 ? -9.286 -0.015 18.766 1.00 73.69 93 ILE A O 1
ATOM 782 N N . ILE A 1 94 ? -10.724 -1.563 18.008 1.00 67.00 94 ILE A N 1
ATOM 783 C CA . ILE A 1 94 ? -11.903 -0.922 18.574 1.00 67.00 94 ILE A CA 1
ATOM 784 C C . ILE A 1 94 ? -11.843 -1.278 20.057 1.00 67.00 94 ILE A C 1
ATOM 786 O O . ILE A 1 94 ? -12.203 -2.385 20.454 1.00 67.00 94 ILE A O 1
ATOM 790 N N . ASN A 1 95 ? -11.323 -0.366 20.876 1.00 50.91 95 ASN A N 1
ATOM 791 C CA . ASN A 1 95 ? -11.689 -0.360 22.281 1.00 50.91 95 ASN A CA 1
ATOM 792 C C . ASN A 1 95 ? -13.175 -0.013 22.282 1.00 50.91 95 ASN A C 1
ATOM 794 O O . ASN A 1 95 ? -13.530 1.158 22.165 1.00 50.91 95 ASN A O 1
ATOM 798 N N . CYS A 1 96 ? -14.039 -1.027 22.307 1.00 37.69 96 CYS A N 1
ATOM 799 C CA . CYS A 1 96 ? -15.431 -0.832 22.672 1.00 37.69 96 CYS A CA 1
ATOM 800 C C . CYS A 1 96 ? -15.416 -0.272 24.095 1.00 37.69 96 CYS A C 1
ATOM 802 O O . CYS A 1 96 ? -15.238 -1.007 25.062 1.00 37.69 96 CYS A O 1
ATOM 804 N N . THR A 1 97 ? -15.487 1.047 24.215 1.00 45.44 97 THR A N 1
ATOM 805 C CA . THR A 1 97 ? -15.815 1.707 25.467 1.00 45.44 97 THR A CA 1
ATOM 806 C C . THR A 1 97 ? -17.302 1.510 25.714 1.00 45.44 97 THR A C 1
ATOM 808 O O . 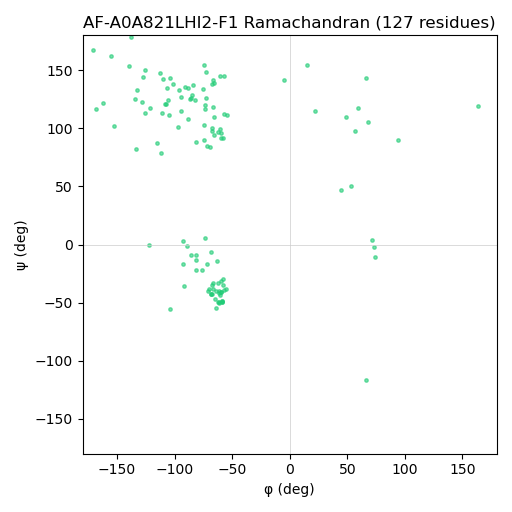THR A 1 97 ? -18.112 1.946 24.898 1.00 45.44 97 THR A O 1
ATOM 811 N N . THR A 1 98 ? -17.582 0.869 26.851 1.00 49.31 98 TH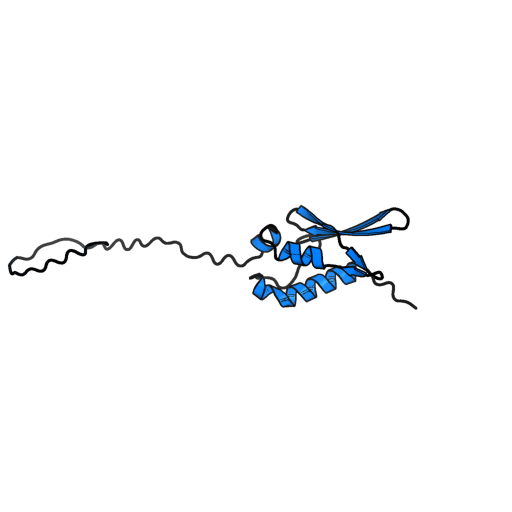R A N 1
ATOM 812 C CA . THR A 1 98 ? -18.712 1.127 27.755 1.00 49.31 98 THR A CA 1
ATOM 813 C C . THR A 1 98 ? -20.110 1.051 27.144 1.00 49.31 98 THR A C 1
ATOM 815 O O . THR A 1 98 ? -20.630 2.045 26.640 1.00 49.31 98 THR A O 1
ATOM 818 N N . ASP A 1 99 ? -20.758 -0.104 27.330 1.00 41.22 99 ASP A N 1
ATOM 819 C CA . ASP A 1 99 ? -22.180 -0.124 27.678 1.00 41.22 99 ASP A CA 1
ATOM 820 C C . ASP A 1 99 ? -22.349 0.668 28.982 1.00 41.22 99 ASP A C 1
ATOM 822 O O . ASP A 1 99 ? -22.167 0.174 30.093 1.00 41.22 99 ASP A O 1
ATOM 826 N N . ASP A 1 100 ? -22.607 1.957 28.804 1.00 52.50 100 ASP A N 1
ATOM 827 C CA . ASP A 1 100 ? -23.192 2.841 29.795 1.00 52.50 100 ASP A CA 1
ATOM 828 C C . ASP A 1 100 ? -24.671 2.440 29.926 1.00 52.50 100 ASP A C 1
ATOM 830 O O . ASP A 1 100 ? -25.546 2.951 29.229 1.00 52.50 100 ASP A O 1
ATOM 834 N N . GLN A 1 101 ? -24.930 1.435 30.762 1.00 52.03 101 GLN A N 1
ATOM 835 C CA . GLN A 1 101 ? -26.221 1.239 31.417 1.00 52.03 101 GLN A CA 1
ATOM 836 C C . GLN A 1 101 ? -25.959 0.955 32.893 1.00 52.03 101 GLN A C 1
ATOM 838 O O . GLN A 1 101 ? -25.920 -0.181 33.360 1.00 52.03 101 GLN A O 1
ATOM 843 N N . SER A 1 102 ? -25.760 2.041 33.636 1.00 52.44 102 SER A N 1
ATOM 844 C CA . SER A 1 102 ? -26.098 2.099 35.048 1.00 52.44 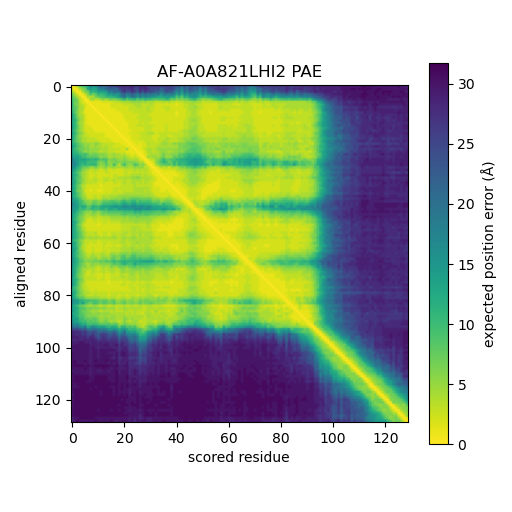102 SER A CA 1
ATOM 845 C C . SER A 1 102 ? -27.602 1.839 35.220 1.00 52.44 102 SER A C 1
ATOM 847 O O . SER A 1 102 ? -28.388 2.779 35.189 1.00 52.44 102 SER A O 1
ATOM 849 N N . ASN A 1 103 ? -27.989 0.584 35.425 1.00 42.81 103 ASN A N 1
ATOM 850 C CA . ASN A 1 103 ? -29.209 0.248 36.156 1.00 42.81 103 ASN A CA 1
ATOM 851 C C . ASN A 1 103 ? -28.774 -0.406 37.467 1.00 42.81 103 ASN A C 1
ATOM 853 O O . ASN A 1 103 ? -28.726 -1.626 37.610 1.00 42.81 103 ASN A O 1
ATOM 857 N N . ILE A 1 104 ? -28.375 0.447 38.411 1.00 55.69 104 ILE A N 1
ATOM 858 C CA . ILE A 1 104 ? -28.619 0.161 39.820 1.00 55.69 104 ILE A CA 1
ATOM 859 C C . ILE A 1 104 ? -30.115 0.419 39.979 1.00 55.69 104 ILE A C 1
ATOM 861 O O . ILE A 1 104 ? -30.531 1.557 40.181 1.00 55.69 104 ILE A O 1
ATOM 865 N N . ASP A 1 105 ? -30.919 -0.618 39.776 1.00 47.00 105 ASP A N 1
ATOM 866 C CA . ASP A 1 105 ? -32.252 -0.655 40.358 1.00 47.00 105 ASP A CA 1
ATOM 867 C C . ASP A 1 105 ? -32.041 -1.120 41.806 1.00 47.00 105 ASP A C 1
ATOM 869 O O . ASP A 1 105 ? -31.946 -2.307 42.114 1.00 47.00 105 ASP A O 1
ATOM 873 N N . ASP A 1 106 ? -31.802 -0.127 42.664 1.00 47.91 106 ASP A N 1
ATOM 874 C CA . ASP A 1 106 ? -31.898 -0.217 44.117 1.00 47.91 106 ASP A CA 1
ATOM 875 C C . ASP A 1 106 ? -33.364 -0.550 44.452 1.00 47.91 106 ASP A C 1
ATOM 877 O O . ASP A 1 106 ? -34.223 0.333 44.495 1.00 47.91 106 ASP A O 1
ATOM 881 N N . ASP A 1 107 ? -33.670 -1.831 44.663 1.00 49.06 107 ASP A N 1
ATOM 882 C CA . ASP A 1 107 ? -34.906 -2.255 45.324 1.00 49.06 107 ASP A CA 1
ATOM 883 C C . ASP A 1 107 ? -34.818 -1.8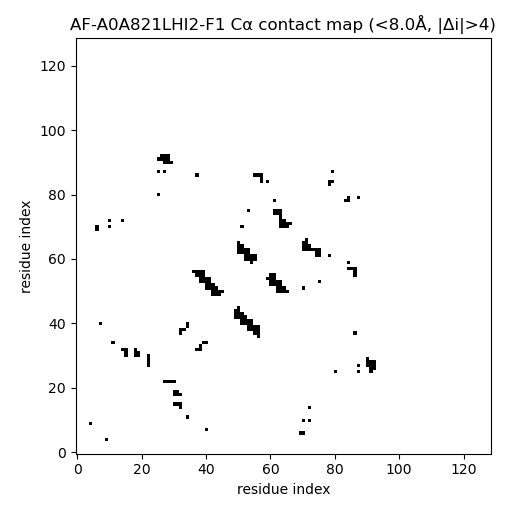60 46.811 1.00 49.06 107 ASP A C 1
ATOM 885 O O . ASP A 1 107 ? -34.407 -2.640 47.673 1.00 49.06 107 ASP A O 1
ATOM 889 N N . HIS A 1 108 ? -35.164 -0.603 47.107 1.00 55.75 108 HIS A N 1
ATOM 890 C CA . HIS A 1 108 ? -35.363 -0.109 48.467 1.00 55.75 108 HIS A CA 1
ATOM 891 C C . HIS A 1 108 ? -36.856 -0.143 48.812 1.00 55.75 108 HIS A C 1
ATOM 893 O O . HIS A 1 108 ? -37.641 0.710 48.392 1.00 55.75 108 HIS A O 1
ATOM 899 N N . ASP A 1 109 ? -37.233 -1.170 49.571 1.00 52.47 109 ASP A N 1
ATOM 900 C CA . ASP A 1 109 ? -38.553 -1.333 50.171 1.00 52.47 109 ASP A CA 1
ATOM 901 C C . ASP A 1 109 ? -38.720 -0.361 51.358 1.00 52.47 109 ASP A C 1
ATOM 903 O O . ASP A 1 109 ? -37.958 -0.386 52.325 1.00 52.47 109 ASP A O 1
ATOM 907 N N . SER A 1 110 ? -39.683 0.550 51.184 1.00 48.78 110 SER A N 1
ATOM 908 C CA . SER A 1 110 ? -40.617 1.155 52.159 1.00 48.78 110 SER A CA 1
ATOM 909 C C . SER A 1 110 ? -40.574 0.594 53.603 1.00 48.78 110 SER A C 1
ATOM 911 O O . SER A 1 110 ? -40.490 -0.611 53.789 1.00 48.78 110 SER A O 1
ATOM 913 N N . SER A 1 111 ? -40.700 1.334 54.714 1.00 56.34 111 SER A N 1
ATOM 914 C CA . SER A 1 111 ? -41.254 2.663 55.017 1.00 56.34 111 SER A CA 1
ATOM 915 C C . SER A 1 111 ? -40.897 3.070 56.461 1.00 56.34 111 SER A C 1
ATOM 917 O O . SER A 1 111 ? -40.593 2.207 57.279 1.00 56.34 111 SER A O 1
ATOM 919 N N . ASP A 1 112 ? -41.120 4.359 56.747 1.00 53.88 112 ASP A N 1
ATOM 920 C CA . ASP A 1 112 ? -41.600 4.948 58.015 1.00 53.88 112 ASP A CA 1
ATOM 921 C C . ASP A 1 112 ? -40.706 4.904 59.266 1.00 53.88 112 ASP A C 1
ATOM 923 O O . ASP A 1 112 ? -40.644 3.898 59.958 1.00 53.88 112 ASP A O 1
ATOM 927 N N . ASP A 1 113 ? -40.125 6.063 59.613 1.00 56.00 113 ASP A N 1
ATOM 928 C CA . ASP A 1 113 ? -40.177 6.586 60.990 1.00 56.00 113 ASP A CA 1
ATOM 929 C C . ASP A 1 113 ? -39.841 8.104 61.057 1.00 56.00 113 ASP A C 1
ATOM 931 O O . ASP A 1 113 ? -38.803 8.576 60.592 1.00 56.00 113 ASP A O 1
ATOM 935 N N . GLU A 1 114 ? -40.816 8.848 61.589 1.00 50.28 114 GLU A N 1
ATOM 936 C CA . GLU A 1 114 ? -40.870 10.147 62.300 1.00 50.28 114 GLU A CA 1
ATOM 937 C C . GLU A 1 114 ? -39.760 11.251 62.197 1.00 50.28 114 GLU A C 1
ATOM 939 O O . GLU A 1 114 ? -38.635 11.112 62.665 1.00 50.28 114 GLU A O 1
ATOM 944 N N . ILE A 1 115 ? -40.148 12.415 61.622 1.00 51.16 115 ILE A N 1
ATOM 945 C CA . ILE A 1 115 ? -40.200 13.841 62.116 1.00 51.16 115 ILE A CA 1
ATOM 946 C C . ILE A 1 115 ? -39.417 14.226 63.429 1.00 51.16 115 ILE A C 1
ATOM 948 O O . ILE A 1 115 ? -39.369 13.367 64.301 1.00 51.16 115 ILE A O 1
ATOM 952 N N . PRO A 1 116 ? -38.948 15.492 63.740 1.00 56.03 116 PRO A N 1
ATOM 953 C CA . PRO A 1 116 ? -38.951 16.820 63.052 1.00 56.03 116 PRO A CA 1
ATOM 954 C C . PRO A 1 116 ? -37.638 17.685 63.109 1.00 56.03 116 PRO A C 1
ATOM 956 O O . PRO A 1 116 ? -36.674 17.392 63.803 1.00 56.03 116 PRO A O 1
ATOM 959 N N . GLU A 1 117 ? -37.718 18.855 62.441 1.00 45.03 117 GLU A N 1
ATOM 960 C CA . GLU A 1 117 ? -37.145 20.194 62.762 1.00 45.03 117 GLU A CA 1
ATOM 961 C C . GLU A 1 117 ? -35.626 20.423 62.929 1.00 45.03 117 GLU A C 1
ATOM 963 O O . GLU A 1 117 ? -35.030 20.084 63.943 1.00 45.03 117 GLU A O 1
ATOM 968 N N . SER A 1 118 ? -35.044 21.269 62.060 1.00 43.81 118 SER A N 1
ATOM 969 C CA . SER A 1 118 ? -34.739 22.681 62.404 1.00 43.81 118 SER A CA 1
ATOM 970 C C . SER A 1 118 ? -33.734 23.362 61.456 1.00 43.81 118 SER A C 1
ATOM 972 O O . SER A 1 118 ? -32.551 23.052 61.428 1.00 43.81 118 SER A O 1
ATOM 974 N N . THR A 1 119 ? -34.221 24.428 60.813 1.00 47.31 119 THR A N 1
ATOM 975 C CA . THR A 1 119 ? -33.572 25.740 60.588 1.00 47.31 119 THR A CA 1
ATOM 976 C C . THR A 1 119 ? -32.317 25.931 59.708 1.00 47.31 119 THR A C 1
ATOM 978 O O . THR A 1 119 ? -31.323 25.224 59.773 1.00 47.31 119 THR A O 1
ATOM 981 N N . ALA A 1 120 ? -32.363 27.089 59.028 1.00 47.28 120 ALA A N 1
ATOM 982 C CA . ALA A 1 120 ? -31.265 27.959 58.578 1.00 47.28 120 ALA A CA 1
ATOM 983 C C . ALA A 1 120 ? -30.690 27.795 57.149 1.00 47.28 120 ALA A C 1
ATOM 985 O O . ALA A 1 120 ? -29.666 27.179 56.896 1.00 47.28 120 ALA A O 1
ATOM 986 N N . SER A 1 121 ? -31.309 28.547 56.229 1.00 49.59 121 SER A N 1
ATOM 987 C CA . SER A 1 121 ? -30.721 29.741 55.590 1.00 49.59 121 SER A CA 1
ATOM 988 C C . SER A 1 121 ? -29.298 29.647 55.002 1.00 49.59 121 SER A C 1
ATOM 990 O O . SER A 1 121 ? -28.312 29.760 55.724 1.00 49.59 121 SER A O 1
ATOM 992 N N . SER A 1 122 ? -29.180 29.683 53.666 1.00 53.22 122 SER A N 1
ATOM 993 C CA . SER A 1 122 ? -28.249 30.614 52.999 1.00 53.22 122 SER A CA 1
ATOM 994 C C . SER A 1 122 ? -28.456 30.722 51.485 1.00 53.22 122 SER A C 1
ATOM 996 O O . SER A 1 122 ? -28.238 29.795 50.712 1.00 53.22 122 SER A O 1
ATOM 998 N N . LYS A 1 123 ? -28.822 31.939 51.068 1.00 57.25 123 LYS A N 1
ATOM 999 C CA . LYS A 1 123 ? -28.770 32.462 49.696 1.00 57.25 123 LYS A CA 1
ATOM 1000 C C . LYS A 1 123 ? -27.349 32.388 49.136 1.00 57.25 123 LYS A C 1
ATOM 1002 O O . LYS A 1 123 ? -26.421 32.815 49.815 1.00 57.25 123 LYS A O 1
ATOM 1007 N N . ARG A 1 124 ? -27.212 32.116 47.832 1.00 58.75 124 ARG A N 1
ATOM 1008 C CA . ARG A 1 124 ? -26.200 32.778 46.985 1.00 58.75 124 ARG A CA 1
ATOM 1009 C C . ARG A 1 124 ? -26.646 32.846 45.520 1.00 58.75 124 ARG A C 1
ATOM 1011 O O . ARG A 1 124 ? -26.555 31.887 44.767 1.00 58.75 124 ARG A O 1
ATOM 1018 N N . LYS A 1 125 ? -27.112 34.039 45.131 1.00 58.47 125 LYS A N 1
ATOM 1019 C CA . LYS A 1 125 ? -27.165 34.521 43.742 1.00 58.47 125 LYS A CA 1
ATOM 1020 C C . LYS A 1 125 ? -25.732 34.723 43.245 1.00 58.47 125 LYS A C 1
ATOM 1022 O O . LYS A 1 125 ? -24.934 35.327 43.961 1.00 58.47 125 LYS A O 1
ATOM 1027 N N . ARG A 1 126 ? -25.429 34.334 42.006 1.00 59.78 126 ARG A N 1
ATOM 1028 C CA . ARG A 1 126 ? -24.231 34.810 41.302 1.00 59.78 126 ARG A CA 1
ATOM 1029 C C . ARG A 1 126 ? -24.642 35.407 39.958 1.00 59.78 126 ARG A C 1
ATOM 1031 O O . ARG A 1 126 ? -25.171 34.718 39.094 1.00 59.78 126 ARG A O 1
ATOM 1038 N N . PHE A 1 127 ? -24.453 36.719 39.859 1.00 54.53 127 PHE A N 1
ATOM 1039 C CA . PHE A 1 127 ? -24.604 37.525 38.654 1.00 54.53 127 PHE A CA 1
ATOM 1040 C C . PHE A 1 127 ? -23.538 37.138 37.618 1.00 54.53 127 PHE A C 1
ATOM 1042 O O . PHE A 1 127 ? -22.373 36.954 37.974 1.00 54.53 127 PHE A O 1
ATOM 1049 N N . LYS A 1 128 ? -23.943 37.068 36.345 1.00 51.81 128 LYS A N 1
ATOM 1050 C CA . LYS A 1 128 ? -23.062 37.178 35.175 1.00 51.81 128 LYS A CA 1
ATOM 1051 C C . LYS A 1 128 ? -22.855 38.664 34.870 1.00 51.81 128 LYS A C 1
ATOM 1053 O O . LYS A 1 128 ? -23.822 39.425 34.898 1.00 51.81 128 LYS A O 1
ATOM 1058 N N . LYS A 1 129 ? -21.618 39.042 34.571 1.00 59.19 129 LYS A N 1
ATOM 1059 C CA . LYS A 1 129 ? -21.266 40.249 33.827 1.00 59.19 129 LYS A CA 1
ATOM 1060 C C . LYS A 1 129 ? -20.416 39.809 32.646 1.00 59.19 129 LYS A C 1
ATOM 1062 O O . LYS A 1 129 ? -19.670 38.821 32.838 1.00 59.19 129 LYS A O 1
#

Radius of gyration: 30.1 Å; Cα contacts (8 Å, |Δi|>4): 118; chains: 1; bounding box: 67×51×87 Å

Foldseek 3Di:
DPPPPPQVVVVQVVVLVVQLVCVVVLQFPDSHDDDPPQWHKDWDDDDPDIWIWIQGPLRDTFTFDADPRHTHCVRVVVLLPDPSRVSSVVRHPPPPPDPPDPPPPPPDDDDDDDDDDDDDDDDDDDDDD

Secondary structure (DSSP, 8-state):
------HHHHHHHHHHHHHHHHHHHHTBS-S---BTTTEEEEEEEETTEEEEEEEETTS-EEEEEEETTEEE-HHHHHHHHSTT-HHHHHHB-------------------------------------

Sequence (129 aa):
VMNEINHHDFIIRTLNEWFEKHYMELNIRNTSLIENEDFKILFITNGSSEEACILCSCRAKVHLTKFRQNFSLSNYYKHMKSKSCTMIKKKKIINCTTDDQSNIDDDHDSSDDEIPESTASSKRKRFKK

Mean predicted aligned error: 14.74 Å

pLDDT: mean 76.62, std 18.25, range [36.69, 96.0]